Protein AF-H2YKY9-F1 (afdb_monomer)

Nearest PDB structures (foldseek):
  6yfe-assembly1_AA  TM=3.913E-01  e=4.044E+00  Beihai levi-like virus 19
  1vbb-assembly1_4  TM=2.262E-01  e=4.647E+00  Poliovirus type 3 (strains P3/LEON/37 AND P3/LEON 12A[1]B)

Organism: Ciona savignyi (NCBI:txid51511)

Solvent-accessible surface area (backbone atoms only — not comparable to full-atom values): 4897 Å² total; per-residue (Å²): 121,80,48,74,42,72,44,68,69,90,67,94,71,56,99,87,56,84,87,53,73,44,80,79,43,76,40,79,73,83,87,86,85,73,84,93,63,82,77,71,97,63,87,50,68,65,63,52,62,71,42,36,64,77,51,54,50,46,63,73,69,50,82,79,84,75,83,86,126

Mean predicted aligned error: 10.95 Å

Sequence (69 aa):
MLGVVMAEKQEPYSEDERRTFDVVGKFNGFTKWYLGSQFASGNSMDKACLTWTSKLAHAIHKPVEIDQD

Radius of gyration: 19.39 Å; Cα contacts (8 Å, |Δi|>4): 41; chains: 1; bounding box: 30×55×46 Å

Secondary structure (DSSP, 8-state):
--EEEEEE------TT----EEEEEEES--PPP-SSSPPPSS--HHHHHHHIIIIIIHHHTSPP-----

Foldseek 3Di:
DKDFDKDWDDDPDDPPDDTDIDGPDIDPDDDDDDPDDDDDPPDDVVVVVVCCVVPPVCVVPPDDPDPDD

Structure (mmCIF, N/CA/C/O backbone):
data_AF-H2YKY9-F1
#
_entry.id   AF-H2YKY9-F1
#
loop_
_atom_site.group_PDB
_atom_site.id
_atom_site.type_symbol
_atom_site.label_atom_id
_atom_site.label_alt_id
_atom_si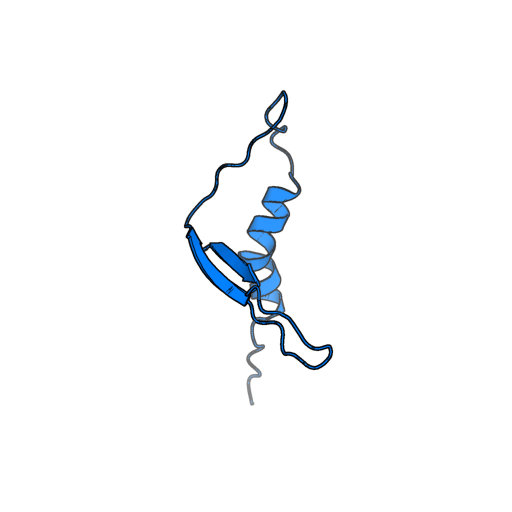te.label_comp_id
_atom_site.label_asym_id
_atom_site.label_entity_id
_atom_site.label_seq_id
_atom_site.pdbx_PDB_ins_code
_atom_site.Car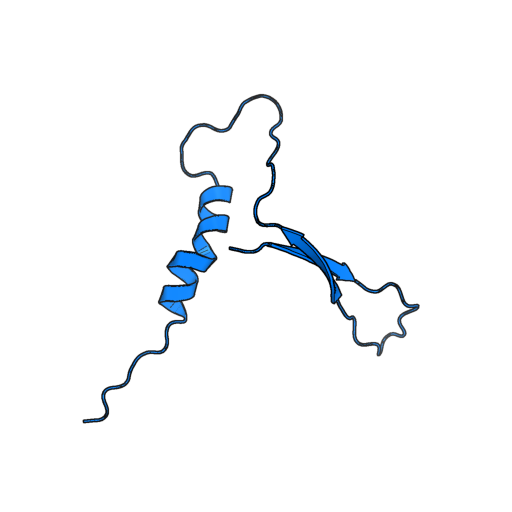tn_x
_atom_site.Cartn_y
_atom_site.Cartn_z
_atom_site.occupancy
_atom_site.B_iso_or_equiv
_atom_site.auth_seq_id
_atom_site.auth_comp_id
_atom_site.auth_asym_id
_atom_site.auth_atom_id
_atom_site.pdbx_PDB_model_num
ATOM 1 N N . MET A 1 1 ? -1.560 -7.573 -4.040 1.00 62.72 1 MET A N 1
ATOM 2 C CA . MET A 1 1 ? -1.325 -6.850 -2.773 1.00 62.72 1 MET A CA 1
ATOM 3 C C . MET A 1 1 ? -2.545 -5.984 -2.528 1.00 62.72 1 MET A C 1
ATOM 5 O O . MET A 1 1 ? -2.898 -5.235 -3.427 1.00 62.72 1 MET A O 1
ATOM 9 N N . LEU A 1 2 ? -3.215 -6.143 -1.387 1.00 78.38 2 LEU A N 1
ATOM 10 C CA . LEU A 1 2 ? -4.355 -5.312 -0.998 1.00 78.38 2 LEU A CA 1
ATOM 11 C C . LEU A 1 2 ? -3.836 -4.217 -0.060 1.00 78.38 2 LEU A C 1
ATOM 13 O O . LEU A 1 2 ? -3.231 -4.537 0.961 1.00 78.38 2 LEU A O 1
ATOM 17 N N . GLY A 1 3 ? -4.023 -2.953 -0.422 1.00 84.69 3 GLY A N 1
ATOM 18 C CA . GLY A 1 3 ? -3.740 -1.821 0.454 1.00 84.69 3 GLY A CA 1
ATOM 19 C C . GLY A 1 3 ? -4.915 -1.532 1.387 1.00 84.69 3 GLY A C 1
ATOM 20 O O . GLY A 1 3 ? -6.066 -1.830 1.057 1.00 84.69 3 GLY A O 1
ATOM 21 N N . VAL A 1 4 ? -4.627 -0.951 2.552 1.00 92.31 4 VAL A N 1
ATOM 22 C CA . VAL A 1 4 ? -5.633 -0.562 3.550 1.00 92.31 4 VAL A CA 1
ATOM 23 C C . VAL A 1 4 ? -5.472 0.905 3.923 1.00 92.31 4 VAL A C 1
ATOM 25 O O . VAL A 1 4 ? -4.356 1.415 3.996 1.00 92.31 4 VAL A O 1
ATOM 28 N N . VAL A 1 5 ? -6.594 1.578 4.157 1.00 90.62 5 VAL A N 1
ATOM 29 C CA . VAL A 1 5 ? -6.634 2.896 4.794 1.00 90.62 5 VAL A CA 1
ATOM 30 C C . VAL A 1 5 ? -7.033 2.668 6.242 1.00 90.62 5 VAL A C 1
ATOM 32 O O . VAL A 1 5 ? -8.065 2.046 6.502 1.00 90.62 5 VAL A O 1
ATOM 35 N N . MET A 1 6 ? -6.201 3.139 7.166 1.00 93.31 6 MET A N 1
ATOM 36 C CA . MET A 1 6 ? -6.453 3.052 8.600 1.00 93.31 6 MET A CA 1
ATOM 37 C C . MET A 1 6 ? -6.776 4.438 9.145 1.00 93.31 6 MET A C 1
ATOM 39 O O . MET A 1 6 ? -6.154 5.417 8.729 1.00 93.31 6 MET A O 1
ATOM 43 N N . ALA A 1 7 ? -7.725 4.509 10.070 1.00 89.31 7 ALA A N 1
ATOM 44 C CA . ALA A 1 7 ? -8.012 5.714 10.835 1.00 89.31 7 ALA A CA 1
ATOM 45 C C . ALA A 1 7 ? -7.928 5.390 12.328 1.00 89.31 7 ALA A C 1
ATOM 47 O O . ALA A 1 7 ? -8.369 4.327 12.767 1.00 89.31 7 ALA A O 1
ATOM 48 N N . GLU A 1 8 ? -7.335 6.297 13.098 1.00 85.12 8 GLU A N 1
ATOM 49 C CA . GLU A 1 8 ? -7.380 6.241 14.559 1.00 85.12 8 GLU A CA 1
ATOM 50 C C . GLU A 1 8 ? -8.800 6.600 15.006 1.00 85.12 8 GLU A C 1
ATOM 52 O O . GLU A 1 8 ? -9.393 7.547 14.474 1.00 85.12 8 GLU A O 1
ATOM 57 N N . LYS A 1 9 ? -9.361 5.860 15.967 1.00 77.38 9 LYS A N 1
ATOM 58 C CA . LYS A 1 9 ? -10.615 6.297 16.592 1.00 77.38 9 LYS A CA 1
ATOM 59 C C . LYS A 1 9 ? -10.377 7.649 17.272 1.00 77.38 9 LYS A C 1
ATOM 61 O O . LYS A 1 9 ? -9.319 7.872 17.848 1.00 77.38 9 LYS A O 1
ATOM 66 N N . GLN A 1 10 ? -11.318 8.581 17.190 1.00 68.69 10 GLN A N 1
ATOM 67 C CA . GLN A 1 10 ? -11.256 9.798 18.001 1.00 68.69 10 GLN A CA 1
ATOM 68 C C . GLN A 1 10 ? -12.151 9.601 19.217 1.00 68.69 10 GLN A C 1
ATOM 70 O O . GLN A 1 10 ? -13.361 9.790 19.136 1.00 68.69 10 GLN A O 1
ATOM 75 N N . GLU A 1 11 ? -11.549 9.206 20.333 1.00 67.38 11 GLU A N 1
ATOM 76 C CA . GLU A 1 11 ? -12.179 9.217 21.653 1.00 67.38 11 GLU A CA 1
ATOM 77 C C . GLU A 1 11 ? -11.366 10.161 22.559 1.00 67.38 11 GLU A C 1
ATOM 79 O O . GLU A 1 11 ? -10.185 10.399 22.280 1.00 67.38 11 GLU A O 1
ATOM 84 N N . PRO A 1 12 ? -11.972 10.799 23.579 1.00 66.81 12 PRO A N 1
ATOM 85 C CA . PRO A 1 12 ? -11.231 11.613 24.536 1.00 66.81 12 PRO A CA 1
ATOM 86 C C . PRO A 1 12 ? -10.336 10.698 25.378 1.00 66.81 12 PRO A C 1
ATOM 88 O O . PRO A 1 12 ? -10.729 10.248 26.448 1.00 66.81 12 PRO A O 1
ATOM 91 N N . TYR A 1 13 ? -9.144 10.412 24.858 1.00 59.25 13 TYR A N 1
ATOM 92 C CA . TYR A 1 13 ? -8.226 9.458 25.455 1.00 59.25 13 TYR A CA 1
ATOM 93 C C . TYR A 1 13 ? -7.731 9.940 26.819 1.00 59.25 13 TYR A C 1
ATOM 95 O O . TYR A 1 13 ? -7.085 10.987 26.919 1.00 59.25 13 TYR A O 1
ATOM 103 N N . SER A 1 14 ? -7.997 9.157 27.863 1.00 63.59 14 SER A N 1
ATOM 104 C CA . SER A 1 14 ? -7.214 9.216 29.100 1.00 63.59 14 SER A CA 1
ATOM 105 C C . SER A 1 14 ? -5.781 8.703 28.846 1.00 63.59 14 SER A C 1
ATOM 107 O O . SER A 1 14 ? -5.551 7.956 27.894 1.00 63.59 14 SER A O 1
ATOM 109 N N . GLU A 1 15 ? -4.786 9.104 29.654 1.00 59.88 15 GLU A N 1
ATOM 110 C CA . GLU A 1 15 ? -3.372 8.697 29.458 1.00 59.88 15 GLU A CA 1
ATOM 111 C C . GLU A 1 15 ? -3.167 7.165 29.460 1.00 59.88 15 GLU A C 1
ATOM 113 O O . GLU A 1 15 ? -2.187 6.679 28.895 1.00 59.88 15 GLU A O 1
ATOM 118 N N . ASP A 1 16 ? -4.125 6.410 30.011 1.00 66.12 16 ASP A N 1
ATOM 119 C CA . ASP A 1 16 ? -4.113 4.946 30.120 1.00 66.12 16 ASP A CA 1
ATOM 120 C C . ASP A 1 16 ? -4.836 4.211 28.967 1.00 66.12 16 ASP A C 1
ATOM 122 O O . ASP A 1 16 ? -4.893 2.975 28.949 1.00 66.12 16 ASP A O 1
ATOM 126 N N . GLU A 1 17 ? -5.415 4.920 27.992 1.00 59.81 17 GLU A N 1
ATOM 127 C CA . GLU A 1 17 ? -6.247 4.282 26.967 1.00 59.81 17 GLU A CA 1
ATOM 128 C C . GLU A 1 17 ? -5.471 3.660 25.797 1.00 59.81 17 GLU A C 1
ATOM 130 O O . GLU A 1 17 ? -4.553 4.224 25.194 1.00 59.81 17 GLU A O 1
ATOM 135 N N . ARG A 1 18 ? -5.913 2.451 25.425 1.00 62.72 18 ARG A N 1
ATOM 136 C CA . ARG A 1 18 ? -5.422 1.705 24.264 1.00 62.72 18 ARG A CA 1
ATOM 137 C C . ARG A 1 18 ? -5.872 2.403 22.983 1.00 62.72 18 ARG A C 1
ATOM 139 O O . ARG A 1 18 ? -7.011 2.234 22.553 1.00 62.72 18 ARG A O 1
ATOM 146 N N . ARG A 1 19 ? -4.957 3.118 22.329 1.00 71.38 19 ARG A N 1
ATOM 147 C CA . ARG A 1 19 ? -5.170 3.635 20.970 1.00 71.38 19 ARG A CA 1
ATOM 148 C C . ARG A 1 19 ? -5.494 2.481 20.025 1.00 71.38 19 ARG A C 1
ATOM 150 O O . ARG A 1 19 ? -4.717 1.530 19.907 1.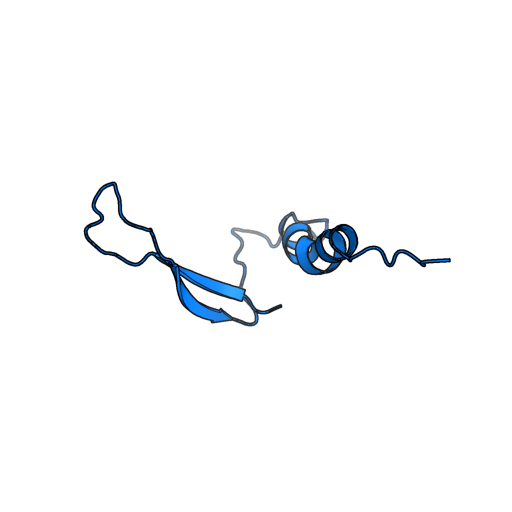00 71.38 19 ARG A O 1
ATOM 157 N N . THR A 1 20 ? -6.645 2.557 19.366 1.00 81.56 20 THR A N 1
ATOM 158 C CA . THR A 1 20 ? -7.083 1.554 18.390 1.00 81.56 20 THR A CA 1
ATOM 159 C C . THR A 1 20 ? -7.190 2.174 17.002 1.00 81.56 20 THR A C 1
ATOM 161 O O . THR A 1 20 ? -7.604 3.322 16.838 1.00 81.56 20 THR A O 1
ATOM 164 N N . PHE A 1 21 ? -6.788 1.397 15.998 1.00 85.69 21 PHE A N 1
ATOM 165 C CA . PHE A 1 21 ? -6.892 1.760 14.590 1.00 85.69 21 PHE A CA 1
ATOM 166 C C . PHE A 1 21 ? -7.918 0.858 13.914 1.00 85.69 21 PHE A C 1
ATOM 168 O O . PHE A 1 21 ? -7.828 -0.366 14.024 1.00 85.69 21 PHE A O 1
ATOM 175 N N . ASP A 1 22 ? -8.839 1.462 13.169 1.00 88.31 22 ASP A N 1
ATOM 176 C CA . ASP A 1 22 ? -9.802 0.742 12.341 1.00 88.31 22 ASP A CA 1
ATOM 177 C C . ASP A 1 22 ? -9.401 0.803 10.867 1.00 88.31 22 ASP A C 1
ATOM 179 O O . ASP A 1 22 ? -8.878 1.808 10.376 1.00 88.31 22 ASP A O 1
ATOM 183 N N . VAL A 1 23 ? -9.701 -0.267 10.128 1.00 90.12 23 VAL A N 1
ATOM 184 C CA . VAL A 1 23 ? -9.606 -0.265 8.664 1.00 90.12 23 VAL A CA 1
ATOM 185 C C . VAL A 1 23 ? -10.867 0.377 8.098 1.00 90.12 23 VAL A C 1
ATOM 187 O O . VAL A 1 23 ? -11.932 -0.235 8.086 1.00 90.12 23 VAL A O 1
ATOM 190 N N . VAL A 1 24 ? -10.727 1.593 7.577 1.00 93.88 24 VAL A N 1
ATOM 191 C CA . VAL A 1 24 ? -11.836 2.376 7.005 1.00 93.88 24 VAL A CA 1
ATOM 192 C C . VAL A 1 24 ? -11.968 2.213 5.491 1.00 93.88 24 VAL A C 1
ATOM 194 O O . VAL A 1 24 ? -12.976 2.599 4.906 1.00 93.88 24 VAL A O 1
ATOM 197 N N . GLY A 1 25 ? -10.967 1.622 4.834 1.00 94.06 25 GLY A N 1
ATOM 198 C CA . GLY A 1 25 ? -10.988 1.402 3.392 1.00 94.06 25 GLY A CA 1
ATOM 199 C C . GLY A 1 25 ? -9.983 0.357 2.926 1.00 94.06 25 GLY A C 1
ATOM 200 O O . GLY A 1 25 ? -8.980 0.087 3.588 1.00 94.06 25 GLY A O 1
ATOM 201 N N . LYS A 1 26 ? -10.254 -0.234 1.761 1.00 95.19 26 L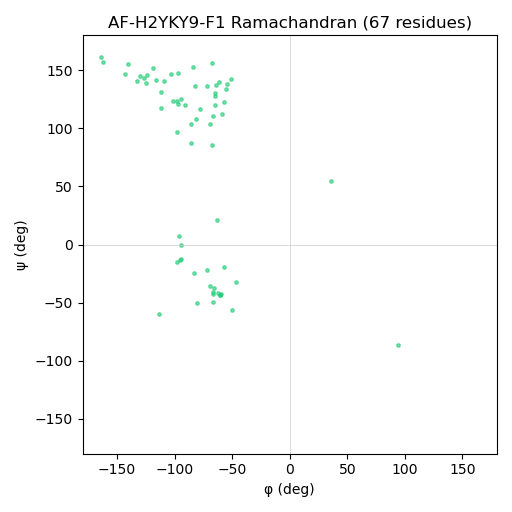YS A N 1
ATOM 202 C CA . LYS A 1 26 ? -9.396 -1.224 1.096 1.00 95.19 26 LYS A CA 1
ATOM 203 C C . LYS A 1 26 ? -9.245 -0.848 -0.374 1.00 95.19 26 LYS A C 1
ATOM 205 O O . LYS A 1 26 ? -10.215 -0.418 -0.992 1.00 95.19 26 LYS A O 1
ATOM 210 N N . PHE A 1 27 ? -8.053 -1.018 -0.937 1.00 92.31 27 PHE A N 1
ATOM 211 C CA . PHE A 1 27 ? -7.783 -0.683 -2.337 1.00 92.31 27 PHE A CA 1
ATOM 212 C C . PHE A 1 27 ? -6.832 -1.684 -2.997 1.00 92.31 27 PHE A C 1
ATOM 214 O O . PHE A 1 27 ? -5.920 -2.214 -2.367 1.00 92.31 27 PHE A O 1
ATOM 221 N N . ASN A 1 28 ? -7.032 -1.924 -4.294 1.00 91.19 28 ASN A N 1
ATOM 222 C CA . ASN A 1 28 ? -6.181 -2.813 -5.099 1.00 91.19 28 ASN A CA 1
ATOM 223 C C . ASN A 1 28 ? -5.085 -2.061 -5.871 1.00 91.19 28 ASN A C 1
ATOM 225 O O . ASN A 1 28 ? -4.151 -2.673 -6.380 1.00 91.19 28 ASN A O 1
ATOM 229 N N . GLY A 1 29 ? -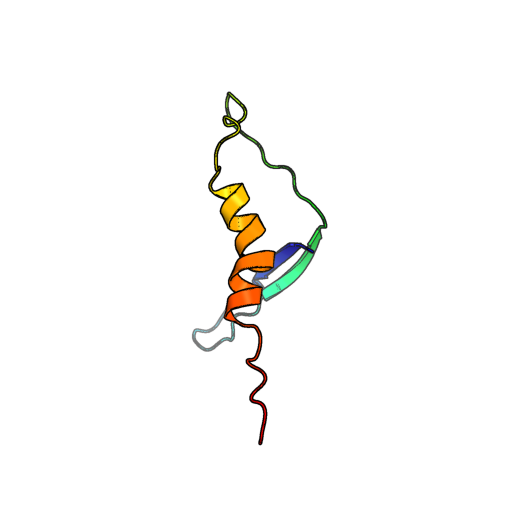5.195 -0.738 -5.957 1.00 86.31 29 GLY A N 1
ATOM 230 C CA . GLY A 1 29 ? -4.237 0.141 -6.612 1.00 86.31 29 GLY A CA 1
ATOM 231 C C . GLY A 1 29 ? -4.472 1.583 -6.180 1.00 86.31 29 GLY A C 1
ATOM 232 O O . GLY A 1 29 ? -5.535 1.911 -5.655 1.00 86.31 29 GLY A O 1
ATOM 233 N N . PHE A 1 30 ? -3.472 2.433 -6.375 1.00 86.31 30 PHE A N 1
ATOM 234 C CA . PHE A 1 30 ? -3.556 3.858 -6.078 1.00 86.31 30 PHE A CA 1
ATOM 235 C C . PHE A 1 30 ? -2.838 4.655 -7.166 1.00 86.31 30 PHE A C 1
ATOM 237 O O . PHE A 1 30 ? -1.940 4.144 -7.837 1.00 86.31 30 PHE A O 1
ATOM 244 N N . THR A 1 31 ? -3.241 5.912 -7.338 1.00 84.50 31 THR A N 1
ATOM 245 C CA . THR A 1 31 ? -2.624 6.816 -8.312 1.00 84.50 31 THR A CA 1
ATOM 246 C C . THR A 1 31 ? -1.557 7.646 -7.619 1.00 84.50 31 THR A C 1
ATOM 248 O O . THR A 1 31 ? -1.837 8.321 -6.629 1.00 84.50 31 THR A O 1
ATOM 251 N N . LYS A 1 32 ? -0.332 7.607 -8.145 1.00 78.56 32 LYS A N 1
ATOM 252 C CA . LYS A 1 32 ? 0.775 8.444 -7.679 1.00 78.56 32 LYS A CA 1
ATOM 253 C C . LYS A 1 32 ? 0.916 9.658 -8.586 1.00 78.56 32 LYS A C 1
ATOM 255 O O . LYS A 1 32 ? 1.109 9.507 -9.789 1.00 78.56 32 LYS A O 1
ATOM 260 N N . TRP A 1 33 ? 0.842 10.843 -7.992 1.00 78.62 33 TRP A N 1
ATOM 261 C CA . TRP A 1 33 ? 0.981 12.116 -8.692 1.00 78.62 33 TRP A CA 1
ATOM 262 C C . TRP A 1 33 ? 2.404 12.655 -8.565 1.00 78.62 33 TRP A C 1
ATOM 264 O O . TRP A 1 33 ? 3.070 12.448 -7.550 1.00 78.62 33 TRP A O 1
ATOM 274 N N . TYR A 1 34 ? 2.857 13.358 -9.601 1.00 74.88 34 TYR A N 1
ATOM 275 C CA . TYR A 1 34 ? 4.171 13.989 -9.663 1.00 74.88 34 TYR A CA 1
ATOM 276 C C . TYR A 1 34 ? 4.017 15.442 -10.090 1.00 74.88 34 TYR A C 1
ATOM 278 O O . TYR A 1 34 ? 3.161 15.759 -10.916 1.00 74.88 34 TYR A O 1
ATOM 286 N N . LEU A 1 35 ? 4.860 16.314 -9.545 1.00 78.75 35 LEU A N 1
ATOM 287 C CA . LEU A 1 35 ? 4.923 17.707 -9.963 1.00 78.75 35 LEU A CA 1
ATOM 288 C C . LEU A 1 35 ? 5.965 17.851 -11.084 1.00 78.75 35 LEU A C 1
ATOM 290 O O . LEU A 1 35 ? 7.138 17.556 -10.873 1.00 78.75 35 LEU A O 1
ATOM 294 N N . GLY A 1 36 ? 5.551 18.315 -12.265 1.00 73.75 36 GLY A N 1
ATOM 295 C CA . GLY A 1 36 ? 6.459 18.649 -13.371 1.00 73.75 36 GLY A CA 1
ATOM 296 C C . GLY A 1 36 ? 6.679 17.516 -14.377 1.00 73.75 36 GLY A C 1
ATOM 297 O O . GLY A 1 36 ? 6.001 17.477 -15.400 1.00 73.75 36 GLY A O 1
ATOM 298 N N . SER A 1 37 ? 7.630 16.612 -14.124 1.00 68.12 37 SER A N 1
ATOM 299 C CA . SER A 1 37 ? 7.934 15.482 -15.015 1.00 68.12 37 SER A CA 1
ATOM 300 C C . SER A 1 37 ? 7.831 14.138 -14.293 1.00 68.12 37 SER A C 1
ATOM 302 O O . SER A 1 37 ? 8.110 14.005 -13.102 1.00 68.12 37 SER A O 1
ATOM 304 N N . GLN A 1 38 ? 7.386 13.121 -15.030 1.00 64.94 38 GLN A N 1
ATOM 305 C CA . GLN A 1 38 ? 7.363 11.739 -14.567 1.00 64.94 38 GLN A CA 1
ATOM 306 C C . GLN A 1 38 ? 8.816 11.285 -14.348 1.00 64.94 38 GLN A C 1
ATOM 308 O O . GLN A 1 38 ? 9.660 11.508 -15.216 1.00 64.94 38 GLN A O 1
ATOM 313 N N . PHE A 1 39 ? 9.132 10.700 -13.186 1.00 59.66 39 PHE A N 1
ATOM 314 C CA . PHE A 1 39 ? 10.507 10.290 -12.883 1.00 59.66 39 PHE A CA 1
ATOM 315 C C . PHE A 1 39 ? 11.070 9.373 -13.976 1.00 59.66 39 PHE A C 1
ATOM 317 O O . PHE A 1 39 ? 10.390 8.464 -14.458 1.00 59.66 39 PHE A O 1
ATOM 324 N N . ALA A 1 40 ? 12.338 9.616 -14.322 1.00 55.22 40 ALA A N 1
ATOM 325 C CA . ALA A 1 40 ? 13.135 8.760 -15.184 1.00 55.22 40 ALA A CA 1
ATOM 326 C C . ALA A 1 40 ? 13.075 7.307 -14.689 1.00 55.22 40 ALA A C 1
ATOM 328 O O . ALA A 1 40 ? 13.072 7.039 -13.489 1.00 55.22 40 ALA A O 1
ATOM 329 N N . SER A 1 41 ? 13.036 6.371 -15.630 1.00 53.47 41 SER A N 1
ATOM 330 C CA . SER A 1 41 ? 12.784 4.932 -15.479 1.00 53.47 41 SER A CA 1
ATOM 331 C C . SER A 1 41 ? 13.805 4.133 -14.641 1.00 53.47 41 SER A C 1
ATOM 333 O O . SER A 1 41 ? 13.896 2.914 -14.787 1.00 53.47 41 SER A O 1
ATOM 335 N N . GLY A 1 42 ? 14.581 4.775 -13.769 1.00 52.56 42 GLY A N 1
ATOM 336 C CA . GLY A 1 42 ? 15.599 4.154 -12.928 1.00 52.56 42 GLY A CA 1
ATOM 337 C C . GLY A 1 42 ? 15.211 4.193 -11.455 1.00 52.56 42 GLY A C 1
ATOM 338 O O . GLY A 1 42 ? 15.083 5.268 -10.884 1.00 52.56 42 GLY A O 1
ATOM 339 N N . ASN A 1 43 ? 15.043 3.009 -10.855 1.00 56.91 43 ASN A N 1
ATOM 340 C CA . ASN A 1 43 ? 15.048 2.754 -9.408 1.00 56.91 43 ASN A CA 1
ATOM 341 C C . ASN A 1 43 ? 14.433 3.858 -8.531 1.00 56.91 43 ASN A C 1
ATOM 343 O O . ASN A 1 43 ? 15.071 4.333 -7.593 1.00 56.91 43 ASN A O 1
ATOM 347 N N . SER A 1 44 ? 13.186 4.259 -8.803 1.00 69.38 44 SER A N 1
ATOM 348 C CA . SER A 1 44 ? 12.490 5.128 -7.857 1.00 69.38 44 SER A CA 1
ATOM 349 C C . SER A 1 44 ? 12.306 4.364 -6.544 1.00 69.38 44 SER A C 1
ATOM 351 O O . SER A 1 44 ? 11.960 3.177 -6.544 1.00 69.38 44 SER A O 1
ATOM 353 N N . MET A 1 45 ? 12.548 5.043 -5.421 1.00 67.69 45 MET A N 1
ATOM 354 C CA . MET A 1 45 ? 12.341 4.518 -4.065 1.00 67.69 45 MET A CA 1
ATOM 355 C C . MET A 1 45 ? 10.973 3.820 -3.930 1.00 67.69 45 MET A C 1
ATOM 357 O O . MET A 1 45 ? 10.850 2.802 -3.261 1.00 67.69 45 MET A O 1
ATOM 361 N N . ASP A 1 46 ? 9.962 4.295 -4.662 1.00 72.62 46 ASP A N 1
ATOM 362 C CA . ASP A 1 46 ? 8.618 3.709 -4.701 1.00 72.62 46 ASP A CA 1
ATOM 363 C C . ASP A 1 46 ? 8.615 2.261 -5.197 1.00 72.62 46 ASP A C 1
ATOM 365 O O . ASP A 1 46 ? 7.950 1.406 -4.615 1.00 72.62 46 ASP A O 1
ATOM 369 N N . LYS A 1 47 ? 9.369 1.959 -6.263 1.00 73.31 47 LYS A N 1
ATOM 370 C CA . LYS A 1 47 ? 9.459 0.597 -6.801 1.00 73.31 47 LYS A CA 1
ATOM 371 C C . LYS A 1 47 ? 10.133 -0.336 -5.794 1.00 73.31 47 LYS A C 1
ATOM 373 O O . LYS A 1 47 ? 9.715 -1.486 -5.661 1.00 73.31 47 LYS A O 1
ATOM 378 N N . ALA A 1 48 ? 11.137 0.154 -5.066 1.00 73.25 48 ALA A N 1
ATOM 379 C CA . ALA A 1 48 ? 11.788 -0.604 -4.001 1.00 73.25 48 ALA A CA 1
ATOM 380 C C . ALA A 1 48 ? 10.820 -0.860 -2.830 1.00 73.25 48 ALA A C 1
ATOM 382 O O . ALA A 1 48 ? 10.614 -2.013 -2.450 1.00 73.25 48 ALA A O 1
ATOM 383 N N . CYS A 1 49 ? 10.132 0.175 -2.336 1.00 76.62 49 CYS A N 1
ATOM 384 C CA . CYS A 1 49 ? 9.157 0.057 -1.247 1.00 76.62 49 CYS A CA 1
ATOM 385 C C . CYS A 1 49 ? 8.000 -0.896 -1.591 1.00 76.62 49 CYS A C 1
ATOM 387 O O . CYS A 1 49 ? 7.624 -1.732 -0.771 1.00 76.62 49 CYS A O 1
ATOM 389 N N . LEU A 1 50 ? 7.464 -0.828 -2.815 1.00 79.19 50 LEU A N 1
ATOM 390 C CA . LEU A 1 50 ? 6.355 -1.690 -3.245 1.00 79.19 50 LEU A CA 1
ATOM 391 C C . LEU A 1 50 ? 6.770 -3.155 -3.467 1.00 79.19 50 LEU A C 1
ATOM 393 O O . LEU A 1 50 ? 5.923 -4.048 -3.424 1.00 79.19 50 LEU A O 1
ATOM 397 N N . THR A 1 51 ? 8.058 -3.428 -3.697 1.00 79.06 51 THR A N 1
ATOM 398 C CA . THR A 1 51 ? 8.566 -4.797 -3.904 1.00 79.06 51 THR A CA 1
ATOM 399 C C . THR A 1 51 ? 9.174 -5.426 -2.650 1.00 79.06 51 THR A C 1
ATOM 401 O O . THR A 1 51 ? 9.301 -6.652 -2.605 1.00 79.06 51 THR A O 1
ATOM 404 N N . TRP A 1 52 ? 9.471 -4.632 -1.613 1.00 82.56 52 TRP A N 1
ATOM 405 C CA . TRP A 1 52 ? 10.030 -5.090 -0.335 1.00 82.56 52 TRP A CA 1
ATOM 406 C C . TRP A 1 52 ? 9.246 -6.257 0.273 1.00 82.56 52 TRP A C 1
ATOM 408 O O . TRP A 1 52 ? 9.804 -7.326 0.519 1.00 82.56 52 TRP A O 1
ATOM 418 N N . THR A 1 53 ? 7.942 -6.076 0.479 1.00 80.44 53 THR A N 1
ATOM 419 C CA . THR A 1 53 ? 7.109 -7.050 1.199 1.00 80.44 53 THR A CA 1
ATOM 420 C C . THR A 1 53 ? 6.912 -8.352 0.424 1.00 80.44 53 THR A C 1
ATOM 422 O O . THR A 1 53 ? 6.884 -9.422 1.021 1.00 80.44 53 THR A O 1
ATOM 425 N N . SER A 1 54 ? 6.804 -8.279 -0.906 1.00 74.81 54 SER A N 1
ATOM 426 C CA . SER A 1 54 ? 6.506 -9.443 -1.754 1.00 74.81 54 SER A CA 1
ATOM 427 C C . SER A 1 54 ? 7.724 -10.297 -2.100 1.00 74.81 54 SER A C 1
ATOM 429 O O . SER A 1 54 ? 7.559 -11.477 -2.397 1.00 74.81 54 SER A O 1
ATOM 431 N N . LYS A 1 55 ? 8.934 -9.727 -2.075 1.00 79.31 55 LYS A N 1
ATOM 432 C CA . LYS A 1 55 ? 10.165 -10.455 -2.415 1.00 79.31 55 LYS A CA 1
ATOM 433 C C . LYS A 1 55 ? 11.079 -10.626 -1.213 1.00 79.31 55 LYS A C 1
ATOM 435 O O . LYS A 1 55 ? 11.383 -11.748 -0.829 1.00 79.31 55 LYS A O 1
ATOM 440 N N . LEU A 1 56 ? 11.515 -9.514 -0.628 1.00 82.62 56 LEU A N 1
ATOM 441 C CA . LEU A 1 56 ? 12.602 -9.525 0.343 1.00 82.62 56 LEU A CA 1
ATOM 442 C C . LEU A 1 56 ? 12.120 -9.947 1.733 1.00 82.62 56 LEU A C 1
ATOM 444 O O . LEU A 1 56 ? 12.666 -10.887 2.299 1.00 82.62 56 LEU A O 1
ATOM 448 N N . ALA A 1 57 ? 11.047 -9.338 2.241 1.00 86.50 57 ALA A N 1
ATOM 449 C CA . ALA A 1 57 ? 10.493 -9.710 3.542 1.00 86.50 57 ALA A CA 1
ATOM 450 C C . ALA A 1 57 ? 10.004 -11.167 3.555 1.00 86.50 57 ALA A C 1
ATOM 452 O O . ALA A 1 57 ? 10.274 -11.900 4.500 1.00 86.50 57 ALA A O 1
ATOM 453 N N . HIS A 1 58 ? 9.334 -11.607 2.484 1.00 84.38 58 HIS A N 1
ATOM 454 C CA . HIS A 1 58 ? 8.881 -12.992 2.371 1.00 84.38 58 HIS A CA 1
ATOM 455 C C . HIS A 1 58 ? 10.046 -13.988 2.415 1.00 84.38 58 HIS A C 1
ATOM 457 O O . HIS A 1 58 ? 9.953 -14.986 3.119 1.00 84.38 58 HIS A O 1
ATOM 463 N N . ALA A 1 59 ? 11.146 -13.711 1.708 1.00 84.94 59 ALA A N 1
ATOM 464 C CA . ALA A 1 59 ? 12.320 -14.579 1.720 1.00 84.94 59 ALA A CA 1
ATOM 465 C C . ALA A 1 59 ? 13.010 -14.611 3.094 1.00 84.94 59 ALA A C 1
ATOM 467 O O . ALA A 1 59 ? 13.380 -15.684 3.557 1.00 84.94 59 ALA A O 1
ATOM 468 N N . ILE A 1 60 ? 13.151 -13.455 3.753 1.00 87.56 60 ILE A N 1
ATOM 469 C CA . ILE A 1 60 ? 13.809 -13.342 5.066 1.00 87.56 60 ILE A CA 1
ATOM 470 C C . ILE A 1 60 ? 13.006 -14.053 6.160 1.00 87.56 60 ILE A C 1
ATOM 472 O O . ILE A 1 60 ?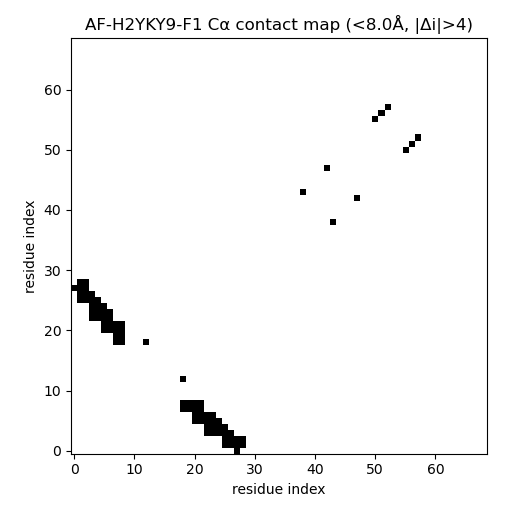 13.584 -14.698 7.028 1.00 87.56 60 ILE A O 1
ATOM 476 N N . HIS A 1 61 ? 11.680 -13.924 6.133 1.00 87.31 61 HIS A N 1
ATOM 477 C CA . HIS A 1 61 ? 10.802 -14.464 7.171 1.00 87.31 61 HIS A CA 1
ATOM 478 C C . HIS A 1 61 ? 10.210 -15.836 6.821 1.00 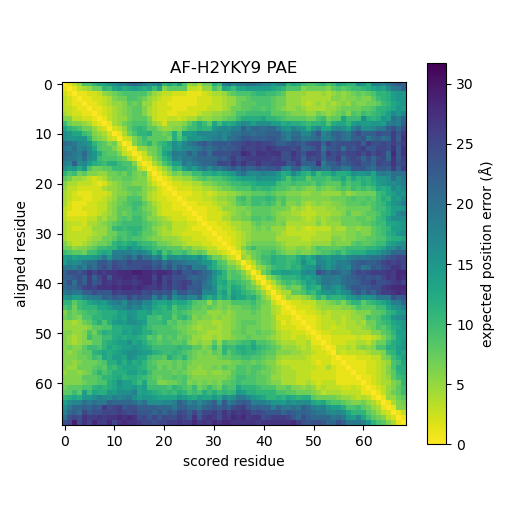87.31 61 HIS A C 1
ATOM 480 O O . HIS A 1 61 ? 9.346 -16.322 7.553 1.00 87.31 61 HIS A O 1
ATOM 486 N N . LYS A 1 62 ? 10.636 -16.467 5.716 1.00 86.00 62 LYS A N 1
ATOM 487 C CA . LYS A 1 62 ? 10.207 -17.829 5.392 1.00 86.00 62 LYS A CA 1
ATOM 488 C C . LYS A 1 62 ? 10.748 -18.778 6.474 1.00 86.00 62 LYS A C 1
ATOM 490 O O . LYS A 1 62 ? 11.952 -18.749 6.728 1.00 86.00 62 LYS A O 1
ATOM 495 N N . PRO A 1 63 ? 9.900 -19.612 7.105 1.00 84.88 63 PRO A N 1
ATOM 496 C CA . PRO A 1 63 ? 10.369 -20.612 8.054 1.00 84.88 63 PRO A CA 1
ATOM 497 C C . PRO A 1 63 ? 11.424 -21.501 7.398 1.00 84.88 63 PRO A C 1
ATOM 499 O O . PRO A 1 63 ? 11.242 -21.949 6.264 1.00 84.88 63 PRO A O 1
ATOM 502 N N . VAL A 1 64 ? 12.527 -21.734 8.104 1.00 85.25 64 VAL A N 1
ATOM 503 C CA . VAL A 1 64 ? 13.528 -22.706 7.673 1.00 85.25 64 VAL A CA 1
ATOM 504 C C . VAL A 1 64 ? 12.981 -24.080 8.033 1.00 85.25 64 VAL A C 1
ATOM 506 O O . VAL A 1 64 ? 12.741 -24.356 9.207 1.00 85.25 64 VAL A O 1
ATOM 509 N N . GLU A 1 65 ? 12.737 -24.915 7.026 1.00 81.00 65 GLU A N 1
ATOM 510 C CA . GLU A 1 65 ? 12.444 -26.329 7.249 1.00 81.00 65 GLU A CA 1
ATOM 511 C C . GLU A 1 65 ? 13.717 -26.965 7.813 1.00 81.00 65 GLU A C 1
ATOM 513 O O . GLU A 1 65 ? 14.754 -27.005 7.153 1.00 81.00 65 GLU A O 1
ATOM 518 N N . ILE A 1 66 ? 13.663 -27.351 9.086 1.00 75.56 66 ILE A N 1
ATOM 519 C CA . ILE A 1 66 ? 14.720 -28.130 9.721 1.00 75.56 66 ILE A CA 1
ATOM 520 C C . ILE A 1 66 ? 14.384 -29.581 9.397 1.00 75.56 66 ILE A C 1
ATOM 522 O O . ILE A 1 66 ? 13.446 -30.122 9.985 1.00 75.56 66 ILE A O 1
ATOM 526 N N . ASP A 1 67 ? 15.109 -30.181 8.4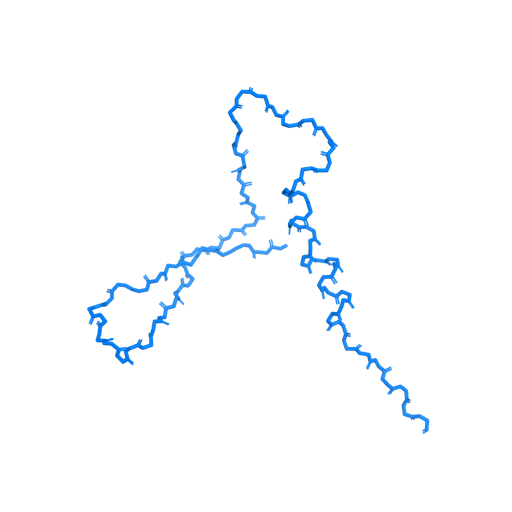52 1.00 69.50 67 ASP A N 1
ATOM 527 C CA . ASP 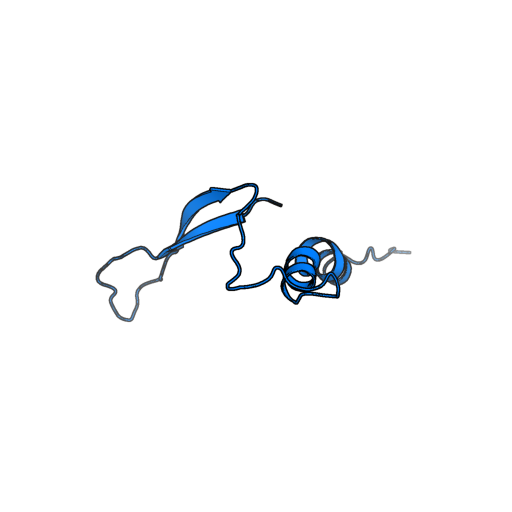A 1 67 ? 15.083 -31.632 8.268 1.00 69.50 67 ASP A CA 1
ATOM 528 C C . ASP A 1 67 ? 15.540 -32.269 9.586 1.00 69.50 67 ASP A C 1
ATOM 530 O O . ASP A 1 67 ? 16.669 -32.070 10.041 1.00 69.50 67 ASP A O 1
ATOM 534 N N . GLN A 1 68 ? 14.609 -32.944 10.258 1.00 53.97 68 GLN A N 1
ATOM 535 C CA . GLN A 1 68 ? 14.905 -33.764 11.424 1.00 53.97 68 GLN A CA 1
ATOM 536 C C . GLN A 1 68 ? 15.317 -35.145 10.916 1.00 53.97 68 GLN A C 1
ATOM 538 O O . GLN A 1 68 ? 14.464 -36.018 10.757 1.00 53.97 68 GLN A O 1
ATOM 543 N N . ASP A 1 69 ? 16.610 -35.290 10.630 1.00 49.16 69 ASP A N 1
ATOM 544 C CA . ASP A 1 69 ? 17.280 -36.594 10.543 1.00 49.16 69 ASP A CA 1
ATOM 545 C C . ASP A 1 69 ? 17.485 -37.200 11.944 1.00 49.16 69 ASP A C 1
ATOM 547 O O . ASP A 1 69 ? 17.879 -36.451 12.876 1.00 49.16 69 ASP A O 1
#

pLDDT: mean 76.39, std 11.85, range [49.16, 95.19]